Protein AF-A0A517PWX5-F1 (afdb_monomer)

Structure (mmCIF, N/CA/C/O backbone):
data_AF-A0A517PWX5-F1
#
_entry.id   AF-A0A517PWX5-F1
#
loop_
_atom_site.group_PDB
_atom_site.id
_atom_site.type_symbol
_atom_site.label_atom_id
_atom_site.label_alt_id
_atom_site.label_comp_id
_atom_site.label_asym_id
_atom_site.label_entity_id
_atom_site.label_seq_id
_atom_site.pdbx_PDB_ins_code
_atom_site.Cartn_x
_atom_site.Cartn_y
_atom_site.Cartn_z
_atom_site.occupancy
_atom_site.B_iso_or_equiv
_atom_site.auth_seq_id
_atom_site.auth_comp_id
_atom_site.auth_asym_id
_atom_site.auth_atom_id
_atom_site.pdbx_PDB_model_num
ATOM 1 N N . MET A 1 1 ? -10.239 -20.181 8.649 1.00 41.62 1 MET A N 1
ATOM 2 C CA . MET A 1 1 ? -9.232 -19.765 7.645 1.00 41.62 1 MET A CA 1
ATOM 3 C C . MET A 1 1 ? -9.957 -19.158 6.455 1.00 41.62 1 MET A C 1
ATOM 5 O O . MET A 1 1 ? -10.582 -19.894 5.702 1.00 41.62 1 MET A O 1
ATOM 9 N N . ILE A 1 2 ? -9.944 -17.833 6.312 1.00 45.00 2 ILE A N 1
ATOM 10 C CA . ILE A 1 2 ? -10.515 -17.167 5.133 1.00 45.00 2 ILE A CA 1
ATOM 11 C C . ILE A 1 2 ? -9.567 -17.456 3.963 1.00 45.00 2 ILE A C 1
ATOM 13 O O . ILE A 1 2 ? -8.427 -16.995 3.965 1.00 45.00 2 ILE A O 1
ATOM 17 N N . ARG A 1 3 ? -9.996 -18.283 3.002 1.00 49.62 3 ARG A N 1
ATOM 18 C CA . ARG A 1 3 ? -9.232 -18.523 1.771 1.00 49.62 3 ARG A CA 1
ATOM 19 C C . ARG A 1 3 ? -9.244 -17.231 0.954 1.00 49.62 3 ARG A C 1
ATOM 21 O O . ARG A 1 3 ? -10.301 -16.784 0.518 1.00 49.62 3 ARG A O 1
ATOM 28 N N . ARG A 1 4 ? -8.073 -16.617 0.775 1.00 62.78 4 ARG A N 1
ATOM 29 C CA . ARG A 1 4 ? -7.895 -15.468 -0.121 1.00 62.78 4 ARG A CA 1
ATOM 30 C C . ARG A 1 4 ? -7.993 -15.990 -1.557 1.00 62.78 4 ARG A C 1
ATOM 32 O O . ARG A 1 4 ? -7.079 -16.656 -2.024 1.00 62.78 4 ARG A O 1
ATOM 39 N N . ASN A 1 5 ? -9.104 -15.715 -2.239 1.00 71.69 5 ASN A N 1
ATOM 40 C CA . ASN A 1 5 ? -9.300 -16.107 -3.643 1.00 71.69 5 ASN A CA 1
ATOM 41 C C . ASN A 1 5 ? -8.688 -15.106 -4.641 1.00 71.69 5 ASN A C 1
ATOM 43 O O . ASN A 1 5 ? -8.810 -15.303 -5.845 1.00 71.69 5 ASN A O 1
ATOM 47 N N . ARG A 1 6 ? -8.083 -14.012 -4.157 1.00 84.12 6 ARG A N 1
ATOM 48 C CA . ARG A 1 6 ? -7.579 -12.901 -4.976 1.00 84.12 6 ARG A CA 1
ATOM 49 C C . ARG A 1 6 ? -6.234 -12.412 -4.458 1.00 84.12 6 ARG A C 1
ATOM 51 O O . ARG A 1 6 ? -5.985 -12.430 -3.252 1.00 84.12 6 ARG A O 1
ATOM 58 N N . SER A 1 7 ? -5.383 -11.959 -5.369 1.00 91.19 7 SER A N 1
ATOM 59 C CA . SER A 1 7 ? -4.126 -11.291 -5.038 1.00 91.19 7 SER A CA 1
ATOM 60 C C . SER A 1 7 ? -4.366 -9.863 -4.536 1.00 91.19 7 SER A C 1
ATOM 62 O O . SER A 1 7 ? -5.367 -9.224 -4.861 1.00 91.19 7 SER A O 1
ATOM 64 N N . TYR A 1 8 ? -3.404 -9.325 -3.784 1.00 91.81 8 TYR A N 1
ATOM 65 C CA . TYR A 1 8 ? -3.473 -7.959 -3.251 1.00 91.81 8 TYR A CA 1
ATOM 66 C C . TYR A 1 8 ? -3.602 -6.890 -4.353 1.00 91.81 8 TYR A C 1
ATOM 68 O O . TYR A 1 8 ? -4.280 -5.881 -4.182 1.00 91.81 8 TYR A O 1
ATOM 76 N N . LEU A 1 9 ? -2.984 -7.124 -5.518 1.00 92.25 9 LEU A N 1
ATOM 77 C CA . LEU A 1 9 ? -3.075 -6.218 -6.668 1.00 92.25 9 LEU A CA 1
ATOM 78 C C . LEU A 1 9 ? -4.449 -6.248 -7.340 1.00 92.25 9 LEU A C 1
ATOM 80 O O . LEU A 1 9 ? -4.927 -5.203 -7.780 1.00 92.25 9 LEU A O 1
ATOM 84 N N . GLU A 1 10 ? -5.070 -7.425 -7.434 1.00 91.44 10 GLU A N 1
ATOM 85 C CA . GLU A 1 10 ? -6.428 -7.557 -7.970 1.00 91.44 10 GLU A CA 1
ATOM 86 C C . GLU A 1 10 ? -7.432 -6.867 -7.054 1.00 91.44 10 GLU A C 1
ATOM 88 O O . GLU A 1 10 ? -8.252 -6.084 -7.531 1.00 91.44 10 GLU A O 1
ATOM 93 N N . GLU A 1 11 ? -7.316 -7.085 -5.743 1.00 93.12 11 GLU A N 1
ATOM 94 C CA . GLU A 1 11 ? -8.172 -6.420 -4.764 1.00 93.12 11 GLU A CA 1
ATOM 95 C C . GLU A 1 11 ? -8.000 -4.894 -4.819 1.00 93.12 11 GLU A C 1
ATOM 97 O O . GLU A 1 11 ? -8.986 -4.161 -4.853 1.00 93.12 11 GLU A O 1
ATOM 102 N N . PHE A 1 12 ? -6.762 -4.399 -4.941 1.00 92.25 12 PHE A N 1
ATOM 103 C CA . PHE A 1 12 ? -6.501 -2.972 -5.144 1.00 92.25 12 PHE A CA 1
ATOM 104 C C . PHE A 1 12 ? -7.202 -2.423 -6.389 1.00 92.25 12 PHE A C 1
ATOM 106 O O . PHE A 1 12 ? -7.871 -1.396 -6.310 1.00 92.25 12 PHE A O 1
ATOM 113 N N . ALA A 1 13 ? -7.084 -3.101 -7.533 1.00 89.88 13 ALA A N 1
ATOM 114 C CA . ALA A 1 13 ? -7.692 -2.648 -8.782 1.00 89.88 13 ALA A CA 1
ATOM 115 C C . ALA A 1 13 ? -9.231 -2.617 -8.733 1.00 89.88 13 ALA A C 1
ATOM 117 O O . ALA A 1 13 ? -9.844 -1.776 -9.397 1.00 89.88 13 ALA A O 1
ATOM 118 N N . ILE A 1 14 ? -9.841 -3.520 -7.961 1.00 90.44 14 ILE A N 1
ATOM 119 C CA . ILE A 1 14 ? -11.288 -3.562 -7.727 1.00 90.44 14 ILE A CA 1
ATOM 120 C C . ILE A 1 14 ? -11.702 -2.384 -6.843 1.00 90.44 14 ILE A C 1
ATOM 122 O O . ILE A 1 14 ? -12.492 -1.547 -7.280 1.00 90.44 14 ILE A O 1
ATOM 126 N N . ARG A 1 15 ? -11.110 -2.245 -5.652 1.00 91.38 15 ARG A N 1
ATOM 127 C CA . ARG A 1 15 ? -11.566 -1.245 -4.678 1.00 91.38 15 ARG A CA 1
ATOM 128 C C . ARG A 1 15 ? -11.347 0.192 -5.135 1.00 91.38 15 ARG A C 1
ATOM 130 O O . ARG A 1 15 ? -12.212 1.035 -4.934 1.00 91.38 15 ARG A O 1
ATOM 137 N N . ILE A 1 16 ? -10.247 0.502 -5.831 1.00 90.50 16 ILE A N 1
ATOM 1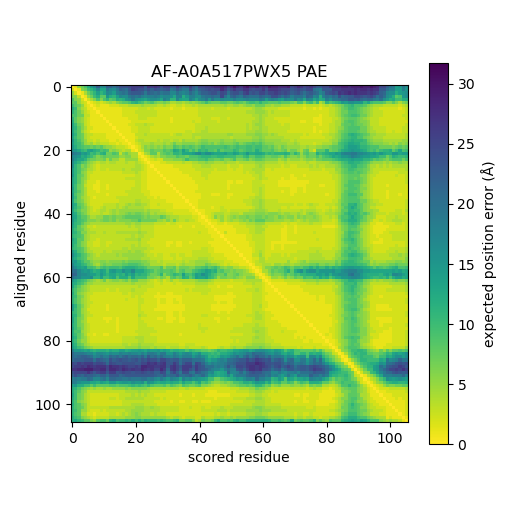38 C CA . ILE A 1 16 ? -10.077 1.863 -6.380 1.00 90.50 16 ILE A CA 1
ATOM 139 C C . ILE A 1 16 ? -11.166 2.218 -7.397 1.00 90.50 16 ILE A C 1
ATOM 141 O O . ILE A 1 16 ? -11.516 3.389 -7.526 1.00 90.50 16 ILE A O 1
ATOM 145 N N . ARG A 1 17 ? -11.690 1.223 -8.127 1.00 87.81 17 ARG A N 1
ATOM 146 C CA . ARG A 1 17 ? -12.774 1.419 -9.089 1.00 87.81 17 ARG A CA 1
ATOM 147 C C . ARG A 1 17 ? -14.090 1.652 -8.355 1.00 87.81 17 ARG A C 1
ATOM 149 O O . ARG A 1 17 ? -14.815 2.563 -8.727 1.00 87.81 17 ARG A O 1
ATOM 156 N N . GLU A 1 18 ? -14.367 0.869 -7.317 1.00 89.69 18 GLU A N 1
ATOM 157 C CA . GLU A 1 18 ? -15.573 0.995 -6.486 1.00 89.69 18 GLU A CA 1
ATOM 158 C C . GLU A 1 18 ? -15.634 2.343 -5.757 1.00 89.69 18 GLU A C 1
ATOM 160 O O . GLU A 1 18 ? -16.674 2.996 -5.745 1.00 89.69 18 GLU A O 1
ATOM 165 N N . HIS A 1 19 ? -14.502 2.813 -5.232 1.00 87.44 19 HIS A N 1
ATOM 166 C CA . HIS A 1 19 ? -14.402 4.102 -4.545 1.00 87.44 19 HIS A CA 1
ATOM 167 C C . HIS A 1 19 ? -14.288 5.306 -5.505 1.00 87.44 19 HIS A C 1
ATOM 169 O O . HIS A 1 19 ? -14.090 6.431 -5.048 1.00 87.44 19 HIS A O 1
ATOM 175 N N . ASN A 1 20 ? -14.382 5.101 -6.830 1.00 84.81 20 ASN A N 1
ATOM 176 C CA . ASN A 1 20 ? -14.158 6.132 -7.857 1.00 84.81 20 ASN A CA 1
ATOM 177 C C . ASN A 1 20 ? -12.849 6.922 -7.658 1.00 84.81 20 ASN A C 1
ATOM 179 O O . ASN A 1 20 ? -12.753 8.112 -7.972 1.00 84.81 20 ASN A O 1
ATOM 183 N N . LEU A 1 21 ? -11.822 6.254 -7.133 1.00 79.19 21 LEU A N 1
ATOM 184 C CA . LEU A 1 21 ? -10.507 6.846 -6.960 1.00 79.19 21 LEU A CA 1
ATOM 185 C C . LEU A 1 21 ? -9.772 6.889 -8.303 1.00 79.19 21 LEU A C 1
ATOM 187 O O . LEU A 1 21 ? -10.171 6.323 -9.323 1.00 79.19 21 LEU A O 1
ATOM 191 N N . PHE A 1 22 ? -8.666 7.620 -8.311 1.00 75.06 22 PHE A N 1
ATOM 192 C CA . PHE A 1 22 ? -7.819 7.797 -9.482 1.00 75.06 22 PHE A CA 1
ATOM 193 C C . PHE A 1 22 ? -7.396 6.473 -10.156 1.00 75.06 22 PHE A C 1
ATOM 195 O O . PHE A 1 22 ? -7.380 5.400 -9.557 1.00 75.06 22 PHE A O 1
ATOM 202 N N . LYS A 1 23 ? -6.933 6.553 -11.411 1.00 77.94 23 LYS A N 1
ATOM 203 C CA . LYS A 1 23 ? -6.456 5.376 -12.159 1.00 77.94 23 LYS A CA 1
ATOM 204 C C . LYS A 1 23 ? -5.278 4.671 -11.457 1.00 77.94 23 LYS A C 1
ATOM 206 O O . LYS A 1 23 ? -4.344 5.330 -10.975 1.00 77.94 23 LYS A O 1
ATOM 211 N N . ALA A 1 24 ? -5.278 3.335 -11.506 1.00 79.62 24 ALA A N 1
ATOM 212 C CA . ALA A 1 24 ? -4.125 2.479 -11.210 1.00 79.62 24 ALA A CA 1
ATOM 213 C C . ALA A 1 24 ? -3.039 2.645 -12.282 1.00 79.62 24 ALA A C 1
ATOM 215 O O . ALA A 1 24 ? -2.909 1.854 -13.214 1.00 79.62 24 ALA A O 1
ATOM 216 N N . THR A 1 25 ? -2.256 3.716 -12.172 1.00 86.56 25 THR A N 1
ATOM 217 C CA . THR A 1 25 ? -1.100 3.922 -13.045 1.00 86.56 25 THR A CA 1
ATOM 218 C C . THR A 1 25 ? -0.043 2.843 -12.803 1.00 86.56 25 THR A C 1
ATOM 220 O O . THR A 1 25 ? 0.024 2.239 -11.732 1.00 86.56 25 THR A O 1
ATOM 223 N N . ARG A 1 26 ? 0.843 2.633 -13.783 1.00 88.00 26 ARG A N 1
ATOM 224 C CA . ARG A 1 26 ? 1.947 1.666 -13.668 1.00 88.00 26 ARG A CA 1
ATOM 225 C C . ARG A 1 26 ? 2.840 1.927 -12.449 1.00 88.00 26 ARG A C 1
ATOM 227 O O . ARG A 1 26 ? 3.300 0.979 -11.826 1.00 88.00 26 ARG A O 1
ATOM 234 N N . GLU A 1 27 ? 3.064 3.194 -12.098 1.00 89.19 27 GLU A N 1
ATOM 235 C CA . GLU A 1 27 ? 3.820 3.570 -10.896 1.00 89.19 27 GLU A CA 1
ATOM 236 C C . GLU A 1 27 ? 3.104 3.147 -9.615 1.00 89.19 27 GLU A C 1
ATOM 238 O O . GLU A 1 27 ? 3.728 2.584 -8.723 1.00 89.19 27 GLU A O 1
ATOM 243 N N . ARG A 1 28 ? 1.787 3.362 -9.537 1.00 90.12 28 ARG A N 1
ATOM 244 C CA . ARG A 1 28 ? 0.987 2.959 -8.376 1.00 90.12 28 ARG A CA 1
ATOM 245 C C . ARG A 1 28 ? 0.967 1.456 -8.211 1.00 90.12 28 ARG A C 1
ATOM 247 O O . ARG A 1 28 ? 1.231 0.978 -7.121 1.00 90.12 28 ARG A O 1
ATOM 254 N N . LEU A 1 29 ? 0.746 0.714 -9.292 1.00 91.69 29 LEU A N 1
ATOM 255 C CA . LEU A 1 29 ? 0.795 -0.748 -9.256 1.00 91.69 29 LEU A CA 1
ATOM 256 C C . LEU A 1 29 ? 2.165 -1.264 -8.797 1.00 91.69 29 LEU A C 1
ATOM 258 O O . LEU A 1 29 ? 2.226 -2.215 -8.023 1.00 91.69 29 LEU A O 1
ATOM 262 N N . LEU A 1 30 ? 3.253 -0.615 -9.221 1.00 92.25 30 LEU A N 1
ATOM 263 C CA . LEU A 1 30 ? 4.604 -0.939 -8.764 1.00 92.25 30 LEU A CA 1
ATOM 264 C C . LEU A 1 30 ? 4.768 -0.687 -7.260 1.00 92.25 30 LEU A C 1
ATOM 266 O O . LEU A 1 30 ? 5.259 -1.564 -6.558 1.00 92.25 30 LEU A O 1
ATOM 270 N N . ILE A 1 31 ? 4.313 0.465 -6.756 1.00 93.81 31 ILE A N 1
ATOM 271 C CA . ILE A 1 31 ? 4.353 0.788 -5.321 1.00 93.81 31 ILE A CA 1
ATOM 272 C C . ILE A 1 31 ? 3.527 -0.221 -4.512 1.00 93.81 31 ILE A C 1
ATOM 274 O O . ILE A 1 31 ? 4.014 -0.750 -3.519 1.00 93.81 31 ILE A O 1
ATOM 278 N N . VAL A 1 32 ? 2.297 -0.515 -4.943 1.00 94.75 32 VAL A N 1
ATOM 279 C CA . VAL A 1 32 ? 1.370 -1.432 -4.257 1.00 94.75 32 VAL A CA 1
ATOM 280 C C . VAL A 1 32 ? 1.939 -2.850 -4.212 1.00 94.75 32 VAL A C 1
ATOM 282 O O . VAL A 1 32 ? 1.923 -3.479 -3.154 1.00 94.75 32 VAL A O 1
ATOM 285 N N . ARG A 1 33 ? 2.496 -3.335 -5.331 1.00 93.88 33 ARG A N 1
ATOM 286 C CA . ARG A 1 33 ? 3.179 -4.634 -5.391 1.00 93.88 33 ARG A CA 1
ATOM 287 C C . ARG A 1 33 ? 4.335 -4.676 -4.396 1.00 93.88 33 ARG A C 1
ATOM 289 O O . ARG A 1 33 ? 4.407 -5.593 -3.585 1.00 93.88 33 ARG A O 1
ATOM 296 N N . HIS A 1 34 ? 5.201 -3.666 -4.448 1.00 93.75 34 HIS A N 1
ATOM 297 C CA . HIS A 1 34 ? 6.388 -3.583 -3.604 1.00 93.75 34 HIS A CA 1
ATOM 298 C C . HIS A 1 34 ? 6.031 -3.548 -2.116 1.00 93.75 34 HIS A C 1
ATOM 300 O O . HIS A 1 34 ? 6.662 -4.235 -1.319 1.00 93.75 34 HIS A O 1
ATOM 306 N N . ILE A 1 35 ? 4.989 -2.798 -1.740 1.00 94.75 35 ILE A N 1
ATOM 307 C CA . ILE A 1 35 ? 4.483 -2.766 -0.363 1.00 94.75 35 ILE A CA 1
ATOM 308 C C . ILE A 1 35 ? 4.075 -4.171 0.092 1.00 94.75 35 ILE A C 1
ATOM 310 O O . ILE A 1 35 ? 4.520 -4.635 1.138 1.00 94.75 35 ILE A O 1
ATOM 314 N N . HIS A 1 36 ? 3.255 -4.868 -0.690 1.00 94.50 36 HIS A N 1
ATOM 315 C CA . HIS A 1 36 ? 2.789 -6.196 -0.303 1.00 94.50 36 HIS A CA 1
ATOM 316 C C . HIS A 1 36 ? 3.946 -7.198 -0.180 1.00 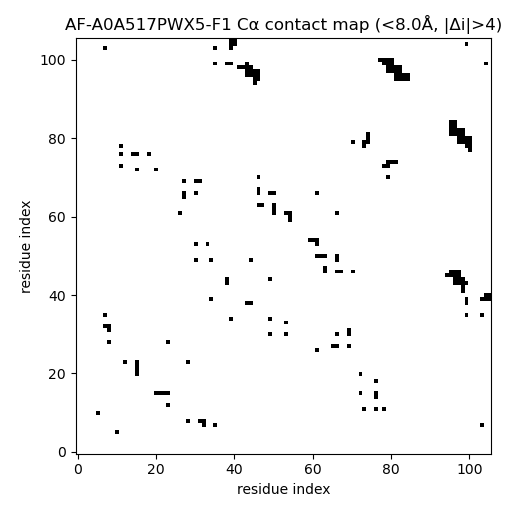94.50 36 HIS A C 1
ATOM 318 O O . HIS A 1 36 ? 4.055 -7.898 0.820 1.00 94.50 36 HIS A O 1
ATOM 324 N N . GLU A 1 37 ? 4.858 -7.223 -1.152 1.00 92.38 37 GLU A N 1
ATOM 325 C CA . GLU A 1 37 ? 5.977 -8.172 -1.171 1.00 92.38 37 GLU A CA 1
ATOM 326 C C . GLU A 1 37 ? 6.982 -7.935 -0.034 1.00 92.38 37 GLU A C 1
ATOM 328 O O . GLU A 1 37 ? 7.416 -8.888 0.612 1.00 92.38 37 GLU A O 1
ATOM 333 N N . GLN A 1 38 ? 7.347 -6.677 0.234 1.00 93.00 38 GLN A N 1
ATOM 334 C CA . GLN A 1 38 ? 8.413 -6.344 1.189 1.00 93.00 38 GLN A CA 1
ATOM 335 C C . GLN A 1 38 ? 7.936 -6.231 2.640 1.00 93.00 38 GLN A C 1
ATOM 337 O O . GLN A 1 38 ? 8.742 -6.355 3.565 1.00 93.00 38 GLN A O 1
ATOM 342 N N . TYR A 1 39 ? 6.643 -5.977 2.858 1.00 93.00 39 TYR A N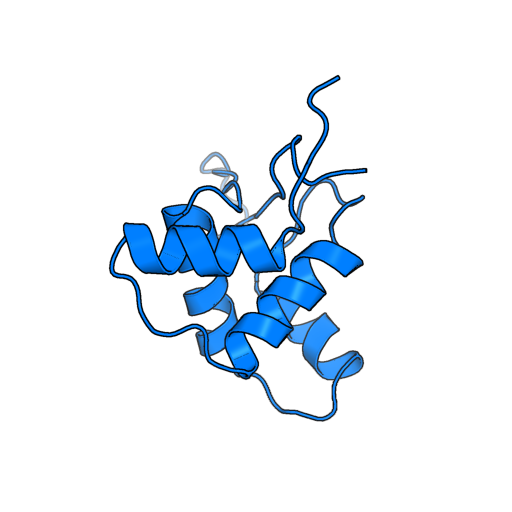 1
ATOM 343 C CA . TYR A 1 39 ? 6.124 -5.624 4.180 1.00 93.00 39 TYR A CA 1
ATOM 344 C C . TYR A 1 39 ? 5.101 -6.622 4.738 1.00 93.00 39 TYR A C 1
ATOM 346 O O . TYR A 1 39 ? 4.642 -6.424 5.860 1.00 93.00 39 TYR A O 1
ATOM 354 N N . ARG A 1 40 ? 4.791 -7.726 4.036 1.00 91.00 40 ARG A N 1
ATOM 355 C CA . ARG A 1 40 ? 3.862 -8.782 4.511 1.00 91.00 40 ARG A CA 1
ATOM 356 C C . ARG A 1 40 ? 4.212 -9.399 5.869 1.00 91.00 40 ARG A C 1
ATOM 358 O O . ARG A 1 40 ? 3.312 -9.810 6.589 1.00 91.00 40 ARG A O 1
ATOM 365 N N . GLN A 1 41 ? 5.498 -9.424 6.222 1.00 90.00 41 GLN A N 1
ATOM 366 C CA . GLN A 1 41 ? 6.010 -9.937 7.503 1.00 90.00 41 GLN A CA 1
ATOM 367 C C . GLN A 1 41 ? 6.376 -8.824 8.494 1.00 90.00 41 GLN A C 1
ATOM 369 O O . GLN A 1 41 ? 6.756 -9.105 9.627 1.00 90.00 41 GLN A O 1
ATOM 374 N N . ARG A 1 42 ? 6.307 -7.552 8.083 1.00 88.81 42 ARG A N 1
ATOM 375 C CA . ARG A 1 42 ? 6.684 -6.436 8.952 1.00 88.81 42 ARG A CA 1
ATOM 376 C C . ARG A 1 42 ? 5.519 -6.015 9.829 1.00 88.81 42 ARG A C 1
ATOM 378 O O . ARG A 1 42 ? 4.371 -5.950 9.390 1.00 88.81 42 ARG A O 1
ATOM 385 N N . GLU A 1 43 ? 5.842 -5.655 11.065 1.00 88.56 43 GLU A N 1
ATOM 386 C CA . GLU A 1 43 ? 4.852 -5.121 11.989 1.00 88.56 43 GLU A CA 1
ATOM 387 C C . GLU A 1 43 ? 4.282 -3.796 11.477 1.00 88.56 43 GLU A C 1
ATOM 389 O O . GLU A 1 43 ? 3.063 -3.683 11.362 1.00 88.56 43 GLU A O 1
ATOM 394 N N . SER A 1 44 ? 5.148 -2.850 11.101 1.00 93.06 44 SER A N 1
ATOM 395 C CA . SER A 1 44 ? 4.789 -1.541 10.549 1.00 93.06 44 SER A CA 1
ATOM 396 C C . SER A 1 44 ? 5.899 -0.966 9.651 1.00 93.06 44 SER A C 1
ATOM 398 O O . SER A 1 44 ? 7.002 -1.517 9.567 1.00 93.06 44 SER A O 1
ATOM 400 N N . PHE A 1 45 ? 5.596 0.114 8.925 1.00 93.88 45 PHE A N 1
ATOM 401 C CA . PHE A 1 45 ? 6.543 0.842 8.072 1.00 93.88 45 PHE A CA 1
ATOM 402 C C . PHE A 1 45 ? 6.115 2.287 7.801 1.00 93.88 45 PHE A C 1
ATOM 404 O O . PHE A 1 45 ? 4.948 2.636 7.952 1.00 93.88 45 PHE A O 1
ATOM 411 N N . THR A 1 46 ? 7.044 3.128 7.341 1.00 93.44 46 THR A N 1
ATOM 412 C CA . THR A 1 46 ? 6.768 4.522 6.952 1.00 93.44 46 THR A CA 1
ATOM 413 C C . THR A 1 46 ? 6.758 4.713 5.434 1.00 93.44 46 THR A C 1
ATOM 415 O O . THR A 1 46 ? 7.303 3.913 4.668 1.00 93.44 46 THR A O 1
ATOM 418 N N . GLY A 1 47 ? 6.201 5.834 4.966 1.00 91.31 47 GLY A N 1
ATOM 419 C CA . GLY A 1 47 ? 6.292 6.203 3.547 1.00 91.31 47 GLY A CA 1
ATOM 420 C C . GLY A 1 47 ? 7.724 6.469 3.068 1.00 91.31 47 GLY A C 1
ATOM 421 O O . GLY A 1 47 ? 8.041 6.230 1.901 1.00 91.31 47 GLY A O 1
ATOM 422 N N . VAL A 1 48 ? 8.613 6.892 3.972 1.00 91.56 48 VAL A N 1
ATOM 423 C CA . VAL A 1 48 ? 10.040 7.069 3.676 1.00 91.56 48 VAL A CA 1
ATOM 424 C C . VAL A 1 48 ? 10.717 5.720 3.438 1.00 91.56 48 VAL A C 1
ATOM 426 O O . VAL A 1 48 ? 11.502 5.602 2.495 1.00 91.56 48 VAL A O 1
ATOM 429 N N . ASP A 1 49 ? 10.386 4.693 4.225 1.00 92.81 49 ASP A N 1
ATOM 430 C CA . ASP A 1 49 ? 10.920 3.337 4.036 1.00 92.81 49 ASP A CA 1
ATOM 431 C C . ASP A 1 49 ? 10.529 2.772 2.671 1.00 92.81 49 ASP A C 1
ATOM 433 O O . ASP A 1 49 ? 11.364 2.207 1.960 1.00 92.81 49 ASP A O 1
ATOM 437 N N . VAL A 1 50 ? 9.269 2.973 2.274 1.00 93.56 50 VAL A N 1
ATOM 438 C CA . VAL A 1 50 ? 8.760 2.546 0.965 1.00 93.56 50 VAL A CA 1
ATOM 439 C C . VAL A 1 50 ? 9.504 3.267 -0.158 1.00 93.56 50 VAL A C 1
ATOM 441 O O . VAL A 1 50 ? 9.993 2.629 -1.086 1.00 93.56 50 VAL A O 1
ATOM 444 N N . ALA A 1 51 ? 9.663 4.590 -0.073 1.00 91.69 51 ALA A N 1
ATOM 445 C CA . ALA A 1 51 ? 10.371 5.351 -1.102 1.00 91.69 51 ALA A CA 1
ATOM 446 C C . ALA A 1 51 ? 11.849 4.942 -1.230 1.00 91.69 51 ALA A C 1
ATOM 448 O O . ALA A 1 51 ? 12.354 4.784 -2.344 1.00 91.69 51 ALA A O 1
ATOM 449 N N . LYS A 1 52 ? 12.542 4.739 -0.100 1.00 90.75 52 LYS A N 1
ATOM 450 C CA . LYS A 1 52 ? 13.939 4.279 -0.080 1.00 90.75 52 LYS A CA 1
ATOM 451 C C . LYS A 1 52 ? 14.072 2.882 -0.681 1.00 90.75 52 LYS A C 1
ATOM 453 O O . LYS A 1 52 ? 14.928 2.675 -1.535 1.00 90.75 52 LYS A O 1
ATOM 458 N N . SER A 1 53 ? 13.218 1.943 -0.278 1.00 91.75 53 SER A N 1
ATOM 459 C CA . SER A 1 53 ? 13.286 0.559 -0.756 1.00 91.75 53 SER A CA 1
ATOM 460 C C . SER A 1 53 ? 12.920 0.430 -2.239 1.00 91.75 53 SER A C 1
ATOM 462 O O . SER A 1 53 ? 13.617 -0.272 -2.968 1.00 91.75 53 SER A O 1
ATOM 464 N N . ILE A 1 54 ? 11.919 1.169 -2.731 1.00 90.19 54 ILE A N 1
ATOM 465 C CA . ILE A 1 54 ? 11.572 1.210 -4.165 1.00 90.19 54 ILE A CA 1
ATOM 466 C C . ILE A 1 54 ? 12.717 1.778 -5.005 1.00 90.19 54 ILE A C 1
ATOM 468 O O . ILE A 1 54 ? 12.995 1.261 -6.089 1.00 90.19 54 ILE A O 1
ATOM 472 N N . LYS A 1 55 ? 13.391 2.827 -4.515 1.00 87.00 55 LYS A N 1
ATOM 473 C CA . LYS A 1 55 ? 14.545 3.431 -5.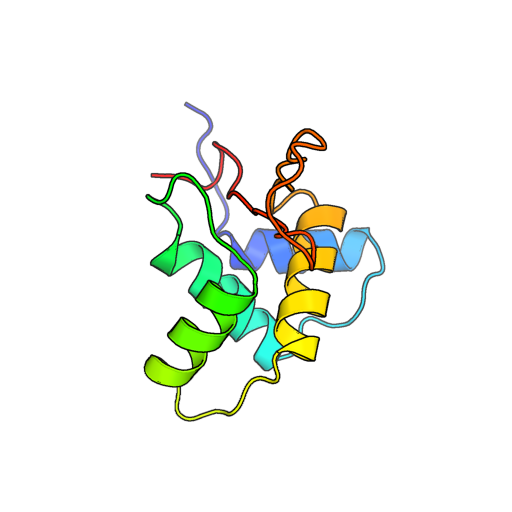200 1.00 87.00 55 LYS A CA 1
ATOM 474 C C . LYS A 1 55 ? 15.699 2.438 -5.366 1.00 87.00 55 LYS A C 1
ATOM 476 O O . LYS A 1 55 ? 16.423 2.521 -6.350 1.00 87.00 55 LYS A O 1
ATOM 481 N N . VAL A 1 56 ? 15.878 1.527 -4.409 1.00 86.50 56 VAL A N 1
ATOM 482 C CA . VAL A 1 56 ? 16.895 0.468 -4.483 1.00 86.50 56 VAL A CA 1
ATOM 483 C C . VAL A 1 56 ? 16.441 -0.661 -5.408 1.00 86.50 56 VAL A C 1
ATOM 485 O O . VAL A 1 56 ? 17.216 -1.121 -6.238 1.00 86.50 56 VAL A O 1
ATOM 488 N N . ALA A 1 57 ? 15.183 -1.091 -5.294 1.00 83.19 57 ALA A N 1
ATOM 489 C CA . ALA A 1 57 ? 14.658 -2.229 -6.043 1.00 83.19 57 ALA A CA 1
ATOM 490 C C . ALA A 1 57 ? 14.405 -1.927 -7.529 1.00 83.19 57 ALA A C 1
ATOM 492 O O . ALA A 1 57 ? 14.399 -2.842 -8.351 1.00 83.19 57 ALA A O 1
ATOM 493 N N . THR A 1 58 ? 14.157 -0.663 -7.892 1.00 77.81 58 THR A N 1
ATOM 494 C CA . THR A 1 58 ? 13.743 -0.300 -9.251 1.00 77.81 58 THR A CA 1
ATOM 495 C C . THR A 1 58 ? 14.509 0.914 -9.788 1.00 77.81 58 THR A C 1
ATOM 497 O O . THR A 1 58 ? 14.605 1.935 -9.111 1.00 77.81 58 THR A O 1
ATOM 500 N N . PRO A 1 59 ? 15.000 0.871 -11.044 1.00 69.38 59 PRO A N 1
ATOM 501 C CA . PRO A 1 59 ? 15.688 2.009 -11.661 1.00 69.38 59 PRO A CA 1
ATOM 502 C C . PRO A 1 59 ? 14.734 3.160 -12.030 1.00 69.38 59 PRO A C 1
ATOM 504 O O . PRO A 1 59 ? 15.173 4.251 -12.393 1.00 69.38 59 PRO A O 1
ATOM 507 N N . ARG A 1 60 ? 13.413 2.939 -11.953 1.00 72.06 60 ARG A N 1
ATOM 508 C CA . ARG A 1 60 ? 12.405 3.976 -12.195 1.00 72.06 60 ARG A CA 1
ATOM 509 C C . ARG A 1 60 ? 12.309 4.891 -10.980 1.00 72.06 60 ARG A C 1
ATOM 511 O O . ARG A 1 60 ? 12.039 4.442 -9.871 1.00 72.06 60 ARG A O 1
ATOM 518 N N . ARG A 1 61 ? 12.464 6.198 -11.198 1.00 73.88 61 ARG A N 1
ATOM 519 C CA . ARG A 1 61 ? 12.289 7.194 -10.138 1.00 73.88 61 ARG A CA 1
ATOM 520 C C . ARG A 1 61 ? 10.812 7.331 -9.784 1.00 73.88 61 ARG A C 1
ATOM 522 O O . ARG A 1 61 ? 10.063 7.969 -10.511 1.00 73.88 61 ARG A O 1
ATOM 529 N N . VAL A 1 62 ? 10.417 6.780 -8.643 1.00 84.75 62 VAL A N 1
ATOM 530 C CA . VAL A 1 62 ? 9.135 7.096 -8.009 1.00 84.75 62 VAL A CA 1
ATOM 531 C C . VAL A 1 62 ? 9.345 8.270 -7.057 1.00 84.75 62 VAL A C 1
ATOM 533 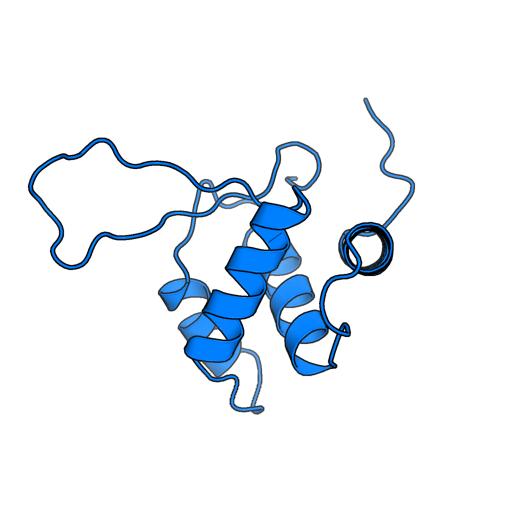O O . VAL A 1 62 ? 10.221 8.228 -6.193 1.00 84.75 62 VAL A O 1
ATOM 536 N N . SER A 1 63 ? 8.556 9.335 -7.214 1.00 90.06 63 SER A N 1
ATOM 537 C CA . SER A 1 63 ? 8.621 10.474 -6.295 1.00 90.06 63 SER A CA 1
ATOM 538 C C . SER A 1 63 ? 8.052 10.108 -4.920 1.00 90.06 63 SER A C 1
ATOM 540 O O . SER A 1 63 ? 7.084 9.349 -4.818 1.00 90.06 63 SER A O 1
ATOM 542 N N . LEU A 1 64 ? 8.597 10.703 -3.856 1.00 90.75 64 LEU A N 1
ATOM 543 C CA . LEU A 1 64 ? 8.068 10.536 -2.499 1.00 90.75 64 LEU A CA 1
ATOM 544 C C . LEU A 1 64 ? 6.591 10.971 -2.410 1.00 90.75 64 LEU A C 1
ATOM 546 O O . LEU A 1 64 ? 5.785 10.322 -1.749 1.00 90.75 64 LEU A O 1
ATOM 550 N N . SER A 1 65 ? 6.202 12.015 -3.147 1.00 92.19 65 SER A N 1
ATOM 551 C CA . SER A 1 65 ? 4.809 12.464 -3.246 1.00 92.19 65 SER A CA 1
ATOM 552 C C . SER A 1 65 ? 3.894 11.404 -3.870 1.00 92.19 65 SER A C 1
ATOM 554 O O . SER A 1 65 ? 2.768 11.221 -3.408 1.00 92.19 65 SER A O 1
ATOM 556 N N . THR A 1 66 ? 4.361 10.676 -4.891 1.00 92.31 66 THR A N 1
ATOM 557 C CA . THR A 1 66 ? 3.614 9.557 -5.491 1.00 92.31 66 THR A CA 1
ATOM 558 C C . THR A 1 66 ? 3.439 8.422 -4.483 1.00 92.31 66 THR A C 1
ATOM 560 O O . THR A 1 66 ? 2.347 7.857 -4.396 1.00 92.31 66 THR A O 1
ATOM 563 N N . VAL A 1 67 ? 4.468 8.124 -3.681 1.00 93.69 67 VAL A N 1
ATOM 564 C CA . VAL A 1 67 ? 4.383 7.131 -2.597 1.00 93.69 67 VAL A CA 1
ATOM 565 C C . VAL A 1 67 ? 3.307 7.525 -1.590 1.00 93.69 67 VAL A C 1
ATOM 567 O O . VAL A 1 67 ? 2.367 6.761 -1.394 1.00 93.69 67 VAL A O 1
ATOM 570 N N . TYR A 1 68 ? 3.358 8.737 -1.031 1.00 93.44 68 TYR A N 1
ATOM 571 C CA . TYR A 1 68 ? 2.361 9.183 -0.051 1.00 93.44 68 TYR A CA 1
ATOM 572 C C . TYR A 1 68 ? 0.935 9.221 -0.606 1.00 93.44 68 TYR A C 1
ATOM 574 O O . TYR A 1 68 ? 0.005 8.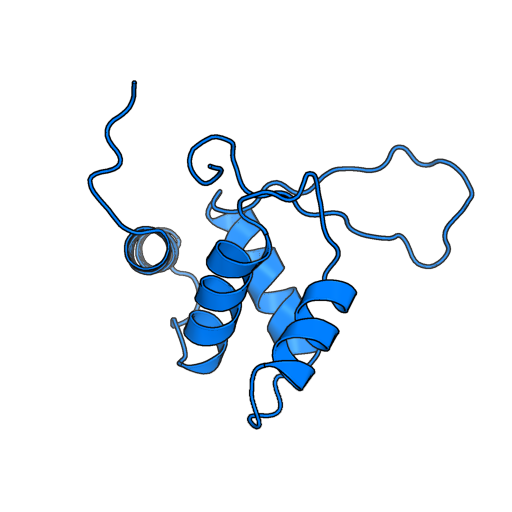789 0.072 1.00 93.44 68 TYR A O 1
ATOM 582 N N . ARG A 1 69 ? 0.741 9.663 -1.856 1.00 93.12 69 ARG A N 1
ATOM 583 C CA . ARG A 1 69 ? -0.579 9.608 -2.510 1.00 93.12 69 ARG A CA 1
ATOM 584 C C . ARG A 1 69 ? -1.087 8.174 -2.667 1.00 93.12 69 ARG A C 1
ATOM 586 O O . ARG A 1 69 ? -2.290 7.949 -2.590 1.00 93.12 69 ARG A O 1
ATOM 593 N N . THR A 1 70 ? -0.191 7.219 -2.909 1.00 94.62 70 THR A N 1
ATOM 594 C CA . THR A 1 70 ? -0.550 5.800 -3.037 1.00 94.62 70 THR A CA 1
ATOM 595 C C . THR A 1 70 ? -0.892 5.197 -1.678 1.00 94.62 70 THR A C 1
ATOM 597 O O . THR A 1 70 ? -1.908 4.525 -1.568 1.00 94.62 70 THR A O 1
ATOM 600 N N . LEU A 1 71 ? -0.111 5.497 -0.637 1.00 95.06 71 LEU A N 1
ATOM 601 C CA . LEU A 1 71 ? -0.385 5.059 0.736 1.00 95.06 71 LEU A CA 1
ATOM 602 C C . LEU A 1 71 ? -1.722 5.596 1.243 1.00 95.06 71 LEU A C 1
ATOM 604 O O . LEU A 1 71 ? -2.523 4.827 1.758 1.00 95.06 71 LEU A O 1
ATOM 608 N N . LYS A 1 72 ? -1.997 6.888 1.024 1.00 93.38 72 LYS A N 1
ATOM 609 C CA . LYS A 1 72 ? -3.290 7.493 1.363 1.00 93.38 72 LYS A CA 1
ATOM 610 C C . LYS A 1 72 ? -4.452 6.736 0.713 1.00 93.38 72 LYS A C 1
ATOM 612 O O . LYS A 1 72 ? -5.409 6.402 1.392 1.00 93.38 72 LYS A O 1
ATOM 617 N N . CYS A 1 73 ? -4.338 6.418 -0.574 1.00 93.25 73 CYS A N 1
ATOM 618 C CA . CYS A 1 73 ? -5.368 5.656 -1.274 1.00 93.25 73 CYS A CA 1
ATOM 619 C C . CYS A 1 73 ? -5.514 4.234 -0.739 1.00 93.25 73 CYS A C 1
ATOM 621 O O . CYS A 1 73 ? -6.637 3.782 -0.583 1.00 93.25 73 CYS A O 1
ATOM 623 N N . LEU A 1 74 ? -4.413 3.547 -0.422 1.00 95.00 74 LEU A N 1
ATOM 624 C CA . LEU A 1 74 ? -4.480 2.218 0.184 1.00 95.00 74 LEU A CA 1
ATOM 625 C C . LEU A 1 74 ? -5.205 2.232 1.534 1.00 95.00 74 LEU A C 1
ATOM 627 O O . LEU A 1 74 ? -5.924 1.283 1.826 1.00 95.00 74 LEU A O 1
ATOM 631 N N . VAL A 1 75 ? -5.061 3.307 2.311 1.00 94.94 75 VAL A N 1
ATOM 632 C CA . VAL A 1 75 ? -5.840 3.516 3.540 1.00 94.94 75 VAL A CA 1
ATOM 633 C C . VAL A 1 75 ? -7.318 3.758 3.222 1.00 94.94 75 VAL A C 1
ATOM 635 O O . VAL A 1 75 ? -8.173 3.117 3.817 1.00 94.94 75 VAL A O 1
ATOM 638 N N . GLU A 1 76 ? -7.631 4.622 2.251 1.00 93.81 76 GLU A N 1
ATOM 639 C CA . GLU A 1 76 ? -9.019 4.910 1.837 1.00 93.81 76 GLU A CA 1
ATOM 640 C C . GLU A 1 76 ? -9.774 3.674 1.324 1.00 93.81 76 GLU A C 1
ATOM 642 O O . GLU A 1 76 ? -10.991 3.608 1.469 1.00 93.81 76 GLU A O 1
ATOM 647 N N . VAL A 1 77 ? -9.068 2.705 0.731 1.00 93.56 77 VAL A N 1
ATOM 648 C CA . VAL A 1 77 ? -9.648 1.437 0.252 1.00 93.56 77 VAL A CA 1
ATOM 649 C C . VAL A 1 77 ? -9.419 0.262 1.205 1.00 93.56 77 VAL A C 1
ATOM 651 O O . VAL A 1 77 ? -9.564 -0.893 0.801 1.00 93.56 77 VAL A O 1
ATOM 654 N N . GLU A 1 78 ? -9.022 0.527 2.452 1.00 93.75 78 GLU A N 1
ATOM 655 C CA . GLU A 1 78 ? -8.843 -0.482 3.510 1.00 93.75 78 GLU A CA 1
ATOM 656 C C . GLU A 1 78 ? -7.885 -1.632 3.133 1.00 93.75 78 GLU A C 1
ATOM 658 O O . GLU A 1 78 ? -8.034 -2.780 3.556 1.00 93.75 78 GLU A O 1
ATOM 663 N N . LEU A 1 79 ? -6.891 -1.339 2.296 1.00 94.69 79 LEU A N 1
ATOM 664 C CA . LEU A 1 79 ? -5.780 -2.246 2.000 1.00 94.69 79 LEU A CA 1
ATOM 665 C C . LEU A 1 79 ? -4.541 -1.930 2.836 1.00 94.69 79 LEU A C 1
ATOM 667 O O . LEU A 1 79 ? -3.554 -2.660 2.788 1.00 94.69 79 LEU A O 1
ATOM 671 N N . LEU A 1 80 ? -4.597 -0.873 3.639 1.00 95.88 80 LEU A N 1
ATOM 672 C CA . LEU A 1 80 ? -3.550 -0.488 4.564 1.00 95.88 80 LEU A CA 1
ATOM 673 C C . LEU A 1 80 ? -4.168 0.144 5.808 1.00 95.88 80 LEU A C 1
ATOM 675 O O . LEU A 1 80 ? -5.003 1.035 5.698 1.00 95.88 80 LEU A O 1
ATOM 679 N N . ASP A 1 81 ? -3.706 -0.267 6.980 1.00 94.44 81 ASP A N 1
ATOM 680 C CA . ASP A 1 81 ? -4.065 0.368 8.239 1.00 94.44 81 ASP A CA 1
ATOM 681 C C . ASP A 1 81 ? -3.079 1.512 8.505 1.00 94.44 81 ASP A C 1
ATOM 683 O O . ASP A 1 81 ? -1.856 1.347 8.396 1.00 94.44 81 ASP A O 1
ATOM 687 N N . ARG A 1 82 ? -3.605 2.683 8.869 1.00 93.12 82 ARG A N 1
ATOM 688 C CA . ARG A 1 82 ? -2.806 3.775 9.429 1.00 93.12 82 ARG A CA 1
ATOM 689 C C . ARG A 1 82 ? -2.755 3.593 10.940 1.00 93.12 82 ARG A C 1
ATOM 691 O O . ARG A 1 82 ? -3.795 3.564 11.586 1.00 93.12 82 ARG A O 1
ATOM 698 N N . LEU A 1 83 ? -1.554 3.494 11.494 1.00 90.06 83 LEU A N 1
ATOM 699 C CA . LEU A 1 83 ? -1.365 3.440 12.937 1.00 90.06 83 LEU A CA 1
ATOM 700 C C . LEU A 1 83 ? -1.290 4.877 13.450 1.00 90.06 83 LEU A C 1
ATOM 702 O O . LEU A 1 83 ? -0.347 5.608 13.134 1.00 90.06 83 LEU A O 1
ATOM 706 N N . GLU A 1 84 ? -2.311 5.303 14.188 1.00 72.38 84 GLU A N 1
ATOM 707 C CA . GLU A 1 84 ? -2.250 6.560 14.925 1.00 72.38 84 GLU A CA 1
ATOM 708 C C . GLU A 1 84 ? -1.232 6.391 16.054 1.00 72.38 84 GLU A C 1
ATOM 710 O O . GLU A 1 84 ? -1.372 5.522 16.912 1.00 72.38 84 GLU A O 1
ATOM 715 N N . GLN A 1 85 ? -0.156 7.175 16.012 1.00 64.81 85 GLN A N 1
ATOM 716 C CA . GLN A 1 85 ? 0.711 7.320 17.172 1.00 64.81 85 GLN A CA 1
ATOM 717 C C . GLN A 1 85 ? -0.003 8.256 18.144 1.00 64.81 85 GLN A C 1
ATOM 719 O O . GLN A 1 85 ? -0.440 9.336 17.735 1.00 64.81 85 GLN A O 1
ATOM 724 N N . GLU A 1 86 ? -0.117 7.861 19.415 1.00 54.97 86 GLU A N 1
ATOM 725 C CA . GLU A 1 86 ? -0.491 8.818 20.455 1.00 54.97 86 GLU A CA 1
ATOM 726 C C . GLU A 1 86 ? 0.447 10.030 20.377 1.00 54.97 86 GLU A C 1
ATOM 728 O O . GLU A 1 86 ? 1.630 9.841 20.055 1.00 54.97 86 GLU A O 1
ATOM 733 N N . PRO A 1 87 ? -0.043 11.256 20.649 1.00 51.84 87 PRO A N 1
ATOM 734 C CA . PRO A 1 87 ? 0.761 12.473 20.645 1.00 51.84 87 PRO A CA 1
ATOM 735 C C . PRO A 1 87 ? 1.773 12.429 21.799 1.00 51.84 87 PRO A C 1
ATOM 737 O O . PRO A 1 87 ? 1.644 13.094 22.819 1.00 51.84 87 PRO A O 1
ATOM 740 N N . SER A 1 88 ? 2.789 11.596 21.637 1.00 51.41 88 SER A N 1
ATOM 741 C CA . SER A 1 88 ? 3.977 11.514 22.460 1.00 51.41 88 SER A CA 1
ATOM 742 C C . SER A 1 88 ? 5.022 12.403 21.793 1.00 51.41 88 SER A C 1
ATOM 744 O O . SER A 1 88 ? 5.277 12.319 20.592 1.00 51.41 88 SER A O 1
ATOM 746 N N . SER A 1 89 ? 5.557 13.335 22.574 1.00 55.06 89 SER A N 1
ATOM 747 C CA . SER A 1 89 ? 6.279 14.547 22.171 1.00 55.06 89 SER A CA 1
ATOM 748 C C . SER A 1 89 ? 7.640 14.345 21.479 1.00 55.06 89 SER A C 1
ATOM 750 O O . SER A 1 89 ? 8.574 15.088 21.771 1.00 55.06 89 SER A O 1
ATOM 752 N N . GLN A 1 90 ? 7.820 13.354 20.602 1.00 55.44 90 GLN A N 1
ATOM 753 C CA . GLN A 1 90 ? 9.166 12.942 20.181 1.00 55.44 90 GLN A CA 1
ATOM 754 C C . GLN A 1 90 ? 9.433 12.812 18.681 1.00 55.44 90 GLN A C 1
ATOM 756 O O . GLN A 1 90 ? 10.489 12.309 18.297 1.00 55.44 90 GLN A O 1
ATOM 761 N N . SER A 1 91 ? 8.574 13.321 17.797 1.00 56.00 91 SER A 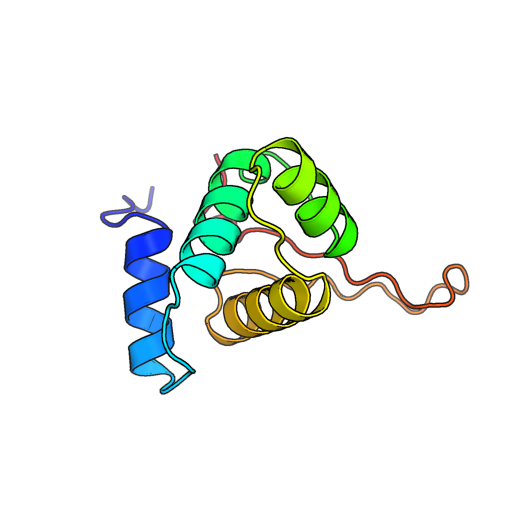N 1
ATOM 762 C CA . SER A 1 91 ? 8.950 13.462 16.381 1.00 56.00 91 SER A CA 1
ATOM 76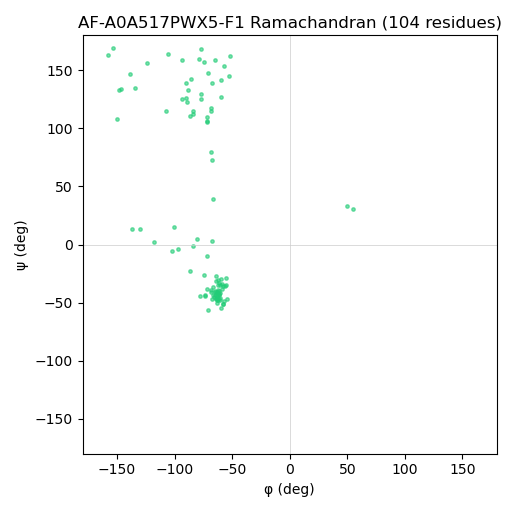3 C C . SER A 1 91 ? 8.241 14.636 15.717 1.00 56.00 91 SER A C 1
ATOM 765 O O . SER A 1 91 ? 7.047 14.568 15.437 1.00 56.00 91 SER A O 1
ATOM 767 N N . ASP A 1 92 ? 8.995 15.700 15.446 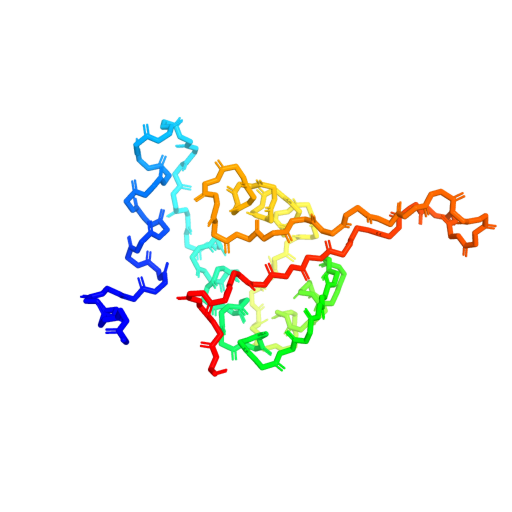1.00 54.81 92 ASP A N 1
ATOM 768 C CA . ASP A 1 92 ? 8.612 16.739 14.492 1.00 54.81 92 ASP A CA 1
ATOM 769 C C . ASP A 1 92 ? 9.492 16.571 13.238 1.00 54.81 92 ASP A C 1
ATOM 771 O O . ASP A 1 92 ? 10.720 16.677 13.346 1.00 54.81 92 ASP A O 1
ATOM 775 N N . PRO A 1 93 ? 8.928 16.237 12.060 1.00 60.09 93 PRO A N 1
ATOM 776 C CA . PRO A 1 93 ? 7.503 16.065 11.754 1.00 60.09 93 PRO A CA 1
ATOM 777 C C . PRO A 1 93 ? 6.909 14.719 12.221 1.00 60.09 93 PRO A C 1
ATOM 779 O O . PRO A 1 93 ? 7.646 13.741 12.385 1.00 60.09 93 PRO A O 1
ATOM 782 N N . PRO A 1 94 ? 5.567 14.632 12.364 1.00 68.19 94 PRO A N 1
ATOM 783 C CA . PRO A 1 94 ? 4.880 13.415 12.790 1.00 68.19 94 PRO A CA 1
ATOM 784 C C . PRO A 1 94 ? 5.144 12.257 11.824 1.00 68.19 94 PRO A C 1
ATOM 786 O O . PRO A 1 94 ? 4.918 12.353 10.612 1.00 68.19 94 PRO A O 1
ATOM 789 N N . VAL A 1 95 ? 5.604 11.134 12.373 1.00 80.94 95 VAL A N 1
ATOM 790 C CA . VAL A 1 95 ? 5.899 9.923 11.608 1.00 80.94 95 VAL A CA 1
ATOM 791 C C . VAL A 1 95 ? 4.612 9.123 11.431 1.00 80.94 95 VAL A C 1
ATOM 793 O O . VAL A 1 95 ? 4.059 8.576 12.376 1.00 80.94 95 VAL A O 1
ATOM 796 N N . ILE A 1 96 ? 4.120 9.022 10.195 1.00 88.56 96 ILE A N 1
ATOM 797 C CA . ILE A 1 96 ? 2.955 8.177 9.908 1.00 88.56 96 ILE A CA 1
ATOM 798 C C . ILE A 1 96 ? 3.423 6.738 9.706 1.00 88.56 96 ILE A C 1
ATOM 800 O O . ILE A 1 96 ? 4.128 6.435 8.736 1.00 88.56 96 ILE A O 1
ATOM 804 N N . LEU A 1 97 ? 2.989 5.865 10.612 1.00 92.69 97 LEU A N 1
ATOM 805 C CA . LEU A 1 97 ? 3.178 4.427 10.513 1.00 92.69 97 LEU A CA 1
ATOM 806 C C . LEU A 1 97 ? 2.004 3.780 9.781 1.00 92.69 97 LEU A C 1
ATOM 808 O O . LEU A 1 97 ? 0.835 4.109 9.989 1.00 92.69 97 LEU A O 1
ATOM 812 N N . TYR A 1 98 ? 2.346 2.830 8.926 1.00 94.88 98 TYR A N 1
ATOM 813 C CA . TYR A 1 98 ? 1.421 2.047 8.133 1.00 94.88 98 TYR A CA 1
ATOM 814 C C . TYR A 1 98 ? 1.630 0.568 8.381 1.00 94.88 98 TYR A C 1
ATOM 816 O O . TYR A 1 98 ? 2.715 0.119 8.758 1.00 94.88 98 TYR A O 1
ATOM 824 N N . ARG A 1 99 ? 0.573 -0.192 8.131 1.00 95.12 99 ARG A N 1
ATOM 825 C CA . ARG A 1 99 ? 0.515 -1.602 8.451 1.00 95.12 99 ARG A CA 1
ATOM 826 C C . ARG A 1 99 ? -0.368 -2.330 7.439 1.00 95.12 99 ARG A C 1
ATOM 828 O O . ARG A 1 99 ? -1.467 -1.880 7.158 1.00 95.12 99 ARG A O 1
ATOM 835 N N . LEU A 1 100 ? 0.078 -3.469 6.902 1.00 95.38 100 LEU A N 1
ATOM 836 C CA . LEU A 1 100 ? -0.824 -4.331 6.122 1.00 95.38 100 LEU A CA 1
ATOM 837 C C . LEU A 1 100 ? -1.902 -4.942 7.035 1.00 95.38 100 LEU A C 1
ATOM 839 O O . LEU A 1 100 ? -1.540 -5.411 8.121 1.00 95.38 100 LEU A O 1
ATOM 843 N N . PRO A 1 101 ? -3.174 -5.024 6.608 1.00 93.31 101 PRO A N 1
ATOM 844 C CA . PRO A 1 101 ? -4.211 -5.716 7.366 1.00 93.31 101 PRO A CA 1
ATOM 845 C C . PRO A 1 101 ? -3.832 -7.177 7.618 1.00 93.31 101 PRO A C 1
ATOM 847 O O . PRO A 1 101 ? -3.109 -7.784 6.829 1.00 93.31 101 PRO A O 1
ATOM 850 N N . VAL A 1 102 ? -4.347 -7.790 8.691 1.00 90.00 102 VAL A N 1
ATOM 851 C CA . VAL A 1 102 ? -4.064 -9.211 9.019 1.00 90.00 102 VAL A CA 1
ATOM 852 C C . VAL A 1 102 ? -4.411 -10.130 7.846 1.00 90.00 102 VAL A C 1
ATOM 854 O O . VAL A 1 102 ? -3.699 -11.085 7.545 1.00 90.00 102 VAL A O 1
ATOM 857 N N . ALA A 1 103 ? -5.467 -9.780 7.112 1.00 89.38 103 ALA A N 1
ATOM 858 C CA . ALA A 1 103 ? -5.888 -10.454 5.897 1.00 89.38 103 ALA A CA 1
ATOM 859 C C . ALA A 1 103 ? -4.920 -10.304 4.711 1.00 89.38 103 ALA A C 1
ATOM 861 O O . ALA A 1 103 ? -5.233 -10.840 3.662 1.00 89.38 103 ALA A O 1
ATOM 862 N N . TRP A 1 104 ? -3.765 -9.655 4.853 1.00 91.38 104 TRP A N 1
ATOM 863 C CA . TRP A 1 104 ? -2.728 -9.533 3.819 1.00 91.38 104 TRP A CA 1
ATOM 864 C C . TRP A 1 104 ? -1.305 -9.730 4.365 1.00 91.38 104 TRP A C 1
ATOM 866 O O . TRP A 1 104 ? -0.327 -9.435 3.683 1.00 91.38 104 TRP A O 1
ATOM 876 N N . ARG A 1 105 ? -1.188 -10.247 5.593 1.00 87.88 105 ARG A N 1
ATOM 877 C CA . ARG A 1 105 ? 0.073 -10.713 6.186 1.00 87.88 105 ARG A CA 1
ATOM 878 C C . ARG A 1 105 ? 0.264 -12.210 5.951 1.00 87.88 105 ARG A C 1
ATOM 880 O O . ARG A 1 105 ? -0.724 -12.908 5.671 1.00 87.88 105 ARG A O 1
ATOM 887 N N . ASP A 1 106 ? 1.514 -12.654 6.043 1.00 81.50 106 ASP A N 1
ATOM 888 C CA . ASP A 1 106 ? 1.874 -14.076 6.151 1.00 81.50 106 ASP A CA 1
ATOM 889 C C . ASP A 1 106 ? 1.604 -14.602 7.569 1.00 81.50 106 ASP A C 1
ATOM 891 O O . ASP A 1 106 ? 1.789 -13.817 8.530 1.00 81.50 106 ASP A O 1
#

Organism: NCBI:txid2605989

Foldseek 3Di:
DPPDPDDQLVLLQVLCVVVVHDDPDPLLSLLSVQCLVVPLAPAKDFLVVSQVVCVVVDVDRDDSVNSVVSQVVCVVSVQKDWDDDDVDPPDVVDTIIIHGPPVRHD

InterPro domains:
  IPR002481 Ferric-uptake regulator [PF01475] (22-86)
  IPR036388 Winged helix-like DNA-binding domain superfamily [G3DSA:1.10.10.10] (2-91)
  IPR036390 Winged helix DNA-binding domain superfamily [SSF46785] (19-86)

Nearest PDB structures (foldseek):
  6d57-assembly1_A  TM=8.021E-01  e=1.266E-04  Campylobacter jejuni
  6abt-assembly1_A  TM=7.781E-01  e=2.005E-03  Listeria monocytogenes
  4esf-assembly1_A-2  TM=7.761E-01  e=9.048E-03  Bacillus cereus ATCC 10987
  2dpd-assembly1_B  TM=6.994E-01  e=1.238E-02  Bacillus subtilis
  6abq-assembly1_A  TM=5.796E-01  e=2.046E-02  Listeria monocytogenes

Mean predicted aligned error: 6.16 Å

Secondary structure (DSSP, 8-state):
-----S-HHHHHHHHHHHTTPPP--HHHHHHHHHHHHHHTT-S-EEHHHHHHHHHHH-SS---HHHHHHHHHHHHHTTSSEEEPPP--S--SS---EEE--GGG--

Solvent-accessible surface area (backbone atoms only — not comparable to full-atom values): 6533 Å² total; per-residue (Å²): 132,87,78,76,90,64,54,75,67,57,51,49,61,49,41,35,58,76,70,69,48,77,83,85,41,74,66,49,51,50,51,55,49,49,49,52,73,75,37,27,83,44,83,61,45,40,62,64,58,52,42,54,50,45,56,71,77,34,94,63,87,73,52,62,68,58,46,48,57,46,52,52,48,32,38,77,59,72,60,28,41,74,50,82,71,73,97,62,99,78,54,91,73,78,78,61,36,33,27,63,42,79,96,60,41,120

Sequence (106 aa):
MIRRNRSYLEEFAIRIREHNLFKATRERLLIVRHIHEQYRQRESFTGVDVAKSIKVATPRRVSLSTVYRTLKCLVEVELLDRLEQEPSSQSDPPVILYRLPVAWRD

Radius of gyration: 13.94 Å; Cα contacts (8 Å, |Δi|>4): 106; chains: 1; bounding box: 32×36×36 Å

pLDDT: mean 84.97, std 13.18, range [41.62, 95.88]